Protein AF-A0A6V7LUG3-F1 (afdb_monomer_lite)

pLDDT: mean 94.01, std 6.02, range [62.28, 98.06]

Organism: NCBI:txid1563983

Radius of gyration: 13.78 Å; chains: 1; bounding box: 34×16×28 Å

Sequence (55 aa):
LRLGLLQVKLGLIELLQKYEFLPCDKTLIPMRFNPKALVTSADGGIYLDVRKIEA

Foldseek 3Di:
DVVVVVVVVVVVVVQVVFKDWADDPPADVVWDWDPPDPDTATDVHHDTDIDTDDD

Secondary structure (DSSP, 8-state):
-HHHHHHHHHHHHHHHTTEEEE--TTS-SS--B-TT-SS--BTT----EEEEPP-

InterPro domains:
  IPR036396 Cytochrome P450 superfamily [SSF48264] (2-50)

Structure (mmCIF, N/CA/C/O backbone):
data_AF-A0A6V7LUG3-F1
#
_entry.id   AF-A0A6V7LUG3-F1
#
loop_
_atom_site.group_PDB
_atom_site.id
_atom_site.type_symbol
_atom_site.label_atom_id
_atom_site.label_alt_id
_atom_site.label_comp_id
_atom_site.label_asym_id
_atom_site.label_entity_id
_atom_site.label_seq_id
_atom_site.pdbx_PDB_ins_code
_atom_site.Cartn_x
_atom_site.Cartn_y
_atom_site.Cartn_z
_atom_site.occupancy
_atom_site.B_iso_or_equiv
_atom_site.auth_seq_id
_atom_site.auth_comp_id
_atom_site.auth_asym_id
_atom_site.auth_atom_id
_atom_site.pdbx_PDB_model_num
ATOM 1 N N . LEU A 1 1 ? 13.644 -13.240 8.827 1.00 71.94 1 LEU A N 1
ATOM 2 C CA . LEU A 1 1 ? 12.424 -12.399 8.711 1.00 71.94 1 LEU A CA 1
ATOM 3 C C . LEU A 1 1 ? 11.347 -12.786 9.743 1.00 71.94 1 LEU A C 1
ATOM 5 O O . LEU A 1 1 ? 10.214 -13.055 9.373 1.00 71.94 1 LEU A O 1
ATOM 9 N N . ARG A 1 2 ? 11.659 -12.829 11.049 1.00 91.94 2 ARG A N 1
ATOM 10 C CA . ARG A 1 2 ? 10.651 -13.193 12.072 1.00 91.94 2 ARG A CA 1
ATOM 11 C C . ARG A 1 2 ? 9.761 -12.005 12.455 1.00 91.94 2 ARG A C 1
ATOM 13 O O . ARG A 1 2 ? 8.544 -12.137 12.477 1.00 91.94 2 ARG A O 1
ATOM 20 N N . LEU A 1 3 ? 10.371 -10.836 12.660 1.00 96.62 3 LEU A N 1
ATOM 21 C CA . LEU A 1 3 ? 9.658 -9.603 13.010 1.00 96.62 3 LEU A CA 1
ATOM 22 C C . LEU A 1 3 ? 8.778 -9.093 11.863 1.00 96.62 3 LEU A C 1
ATOM 24 O O . LEU A 1 3 ? 7.609 -8.814 12.087 1.00 96.62 3 LEU A O 1
ATOM 28 N N . GLY A 1 4 ? 9.299 -9.059 10.631 1.00 94.62 4 GLY A N 1
ATOM 29 C CA . GLY A 1 4 ? 8.527 -8.593 9.471 1.00 94.62 4 GLY A CA 1
ATOM 30 C C . GLY A 1 4 ? 7.268 -9.426 9.211 1.00 94.62 4 GLY A C 1
ATOM 31 O O . GLY A 1 4 ? 6.212 -8.872 8.932 1.00 94.62 4 GLY A O 1
ATOM 32 N N . LEU A 1 5 ? 7.337 -10.751 9.389 1.00 96.31 5 LEU A N 1
ATOM 33 C CA . LEU A 1 5 ? 6.160 -11.610 9.241 1.00 96.31 5 LEU A CA 1
ATOM 34 C C . LEU A 1 5 ? 5.108 -11.335 10.324 1.00 96.31 5 LEU A C 1
ATOM 36 O O . LEU A 1 5 ? 3.918 -11.300 10.023 1.00 96.31 5 LEU A O 1
ATOM 40 N N . LEU A 1 6 ? 5.538 -11.133 11.573 1.00 97.44 6 LEU A N 1
ATOM 41 C CA . LEU A 1 6 ? 4.636 -10.773 12.667 1.00 97.44 6 LEU A CA 1
ATOM 42 C C . LEU A 1 6 ? 3.975 -9.409 12.415 1.00 97.44 6 LEU A C 1
ATOM 44 O O . LEU A 1 6 ? 2.761 -9.293 12.551 1.00 97.44 6 LEU A O 1
ATOM 48 N N . GLN A 1 7 ? 4.758 -8.412 11.994 1.00 97.06 7 GLN A N 1
ATOM 49 C CA . GLN A 1 7 ? 4.274 -7.067 11.677 1.00 97.06 7 GLN A CA 1
ATOM 50 C C . GLN A 1 7 ? 3.227 -7.084 10.559 1.00 97.06 7 GLN A C 1
ATOM 52 O O . GLN A 1 7 ? 2.169 -6.482 10.715 1.00 97.06 7 GLN A O 1
ATOM 57 N N . VAL A 1 8 ? 3.479 -7.815 9.467 1.00 96.75 8 VAL A N 1
ATOM 58 C CA . VAL A 1 8 ? 2.528 -7.921 8.348 1.00 96.75 8 VAL A CA 1
ATOM 59 C C . VAL A 1 8 ? 1.240 -8.616 8.785 1.00 96.75 8 VAL A C 1
ATOM 61 O O . VAL A 1 8 ? 0.158 -8.134 8.472 1.00 96.75 8 VAL A O 1
ATOM 64 N N . LYS A 1 9 ? 1.328 -9.714 9.546 1.00 97.25 9 LYS A N 1
ATOM 65 C CA . LYS A 1 9 ? 0.133 -10.418 10.040 1.00 97.25 9 LYS A CA 1
ATOM 66 C C . LYS A 1 9 ? -0.722 -9.538 10.946 1.00 97.25 9 LYS A C 1
ATOM 68 O O . LYS A 1 9 ? -1.928 -9.469 10.742 1.00 97.25 9 LYS A O 1
ATOM 73 N N . LEU A 1 10 ? -0.106 -8.863 11.917 1.00 98.06 10 LEU A N 1
ATOM 74 C CA . LEU A 1 10 ? -0.825 -7.973 12.826 1.00 98.06 10 LEU A CA 1
ATOM 75 C C . LEU A 1 10 ? -1.461 -6.801 12.066 1.00 98.06 10 LEU A C 1
ATOM 77 O O . LEU A 1 10 ? -2.635 -6.514 12.270 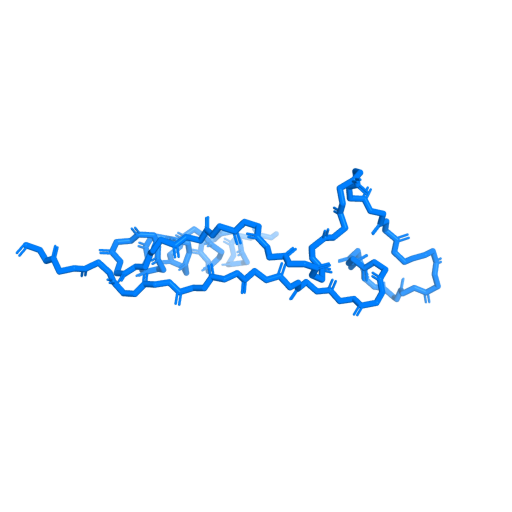1.00 98.06 10 LEU A O 1
ATOM 81 N N . GLY A 1 11 ? -0.718 -6.181 11.144 1.00 97.38 11 GLY A N 1
ATOM 82 C CA . GLY A 1 11 ? -1.237 -5.099 10.308 1.00 97.38 11 GLY A CA 1
ATOM 83 C C . GLY A 1 11 ? -2.429 -5.532 9.454 1.00 97.38 11 GLY A C 1
ATOM 84 O O . GLY A 1 11 ? -3.427 -4.823 9.400 1.00 97.38 11 GLY A O 1
ATOM 85 N N . LEU A 1 12 ? -2.370 -6.717 8.838 1.00 97.12 12 LEU A N 1
ATOM 86 C CA . LEU A 1 12 ? -3.488 -7.254 8.059 1.00 97.12 12 LEU A CA 1
ATOM 87 C C . LEU A 1 12 ? -4.718 -7.541 8.925 1.00 97.12 12 LEU A C 1
ATOM 89 O O . LEU A 1 12 ? -5.823 -7.225 8.501 1.00 97.12 12 LEU A O 1
ATOM 93 N N . ILE A 1 13 ? -4.543 -8.102 10.126 1.00 97.06 13 ILE A N 1
ATOM 94 C CA . ILE A 1 13 ? -5.660 -8.355 11.050 1.00 97.06 13 ILE A CA 1
ATOM 95 C C . ILE A 1 13 ? -6.345 -7.036 11.423 1.00 97.06 13 ILE A C 1
ATOM 97 O O . ILE A 1 13 ? -7.556 -6.921 11.269 1.00 97.06 13 ILE A O 1
ATOM 101 N N . GLU A 1 14 ? -5.581 -6.029 11.847 1.00 96.19 14 GLU A N 1
ATOM 102 C CA . GLU A 1 14 ? -6.123 -4.718 12.229 1.00 96.19 14 GLU A CA 1
ATOM 103 C C . GLU A 1 14 ? -6.858 -4.021 11.075 1.00 96.19 14 GLU A C 1
ATOM 105 O O . GLU A 1 14 ? -7.896 -3.393 11.289 1.00 96.19 14 GLU A O 1
ATOM 110 N N . LEU A 1 15 ? -6.332 -4.131 9.849 1.00 96.62 15 LEU A N 1
ATOM 111 C CA . LEU A 1 15 ? -6.949 -3.543 8.662 1.00 96.62 15 LEU A CA 1
ATOM 112 C C . LEU A 1 15 ? -8.235 -4.277 8.276 1.00 96.62 15 LEU A C 1
ATOM 114 O O . LEU A 1 15 ? -9.268 -3.638 8.122 1.00 96.62 15 LEU A O 1
ATOM 118 N N . LEU A 1 16 ? -8.196 -5.605 8.162 1.00 96.19 16 LEU A N 1
ATOM 119 C CA . LEU A 1 16 ? -9.341 -6.404 7.714 1.00 96.19 16 LEU A CA 1
ATOM 120 C C . LEU A 1 16 ? -10.468 -6.486 8.756 1.00 96.19 16 LEU A C 1
ATOM 122 O O . LEU A 1 16 ? -11.609 -6.742 8.393 1.00 96.19 16 LEU A O 1
ATOM 126 N N . GLN A 1 17 ? -10.178 -6.252 10.040 1.00 96.00 17 GLN A N 1
ATOM 127 C CA . GLN A 1 17 ? -11.203 -6.146 11.087 1.00 96.00 17 GLN A CA 1
ATOM 128 C C . GLN A 1 17 ? -11.995 -4.836 11.046 1.00 96.00 17 GLN A C 1
ATOM 130 O O . GLN A 1 17 ? -13.079 -4.768 11.618 1.00 96.00 17 GLN A O 1
ATOM 135 N N . LYS A 1 18 ? -11.440 -3.778 10.445 1.00 96.38 18 LYS A N 1
ATOM 136 C CA . LYS A 1 18 ? -12.007 -2.418 10.491 1.00 96.38 18 LYS A CA 1
ATOM 137 C C . LYS A 1 18 ? -12.376 -1.880 9.117 1.00 96.38 18 LYS A C 1
ATOM 139 O O . LYS A 1 18 ? -13.141 -0.919 9.037 1.00 96.38 18 LYS A O 1
ATOM 144 N N . TYR A 1 19 ? -11.848 -2.478 8.054 1.00 97.50 19 TYR A N 1
ATOM 145 C CA . TYR A 1 19 ? -12.016 -2.003 6.693 1.00 97.50 19 TYR A C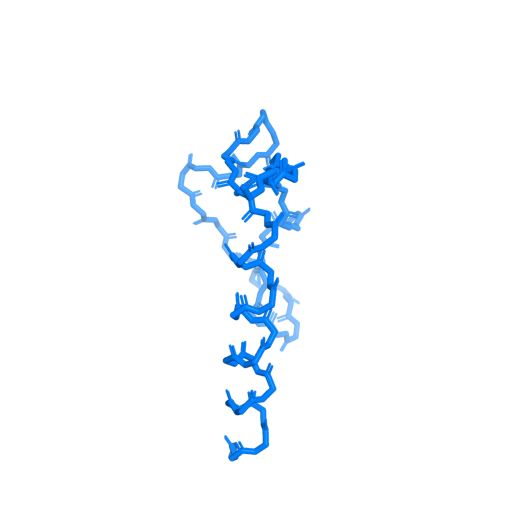A 1
ATOM 146 C C . TYR A 1 19 ? -12.258 -3.145 5.709 1.00 97.50 19 TYR A C 1
ATOM 148 O O . TYR A 1 19 ? -11.668 -4.220 5.797 1.00 97.50 19 TYR A O 1
ATOM 156 N N . GLU A 1 20 ? -13.082 -2.847 4.717 1.00 96.56 20 GLU A N 1
ATOM 157 C CA . GLU A 1 20 ? -13.248 -3.613 3.495 1.00 96.56 20 GLU A CA 1
ATOM 158 C C . GLU A 1 20 ? -12.476 -2.923 2.362 1.00 96.56 20 GLU A C 1
ATOM 160 O O . GLU A 1 20 ? -12.475 -1.693 2.255 1.00 96.56 20 GLU A O 1
ATOM 165 N N . PHE A 1 21 ? -11.827 -3.719 1.513 1.00 96.31 21 PHE A N 1
ATOM 166 C CA . PHE A 1 21 ? -11.022 -3.248 0.388 1.00 96.31 21 PHE A CA 1
ATOM 167 C C . PHE A 1 21 ? -11.602 -3.779 -0.923 1.00 96.31 21 PHE A C 1
ATOM 169 O O . PHE A 1 21 ? -11.690 -4.994 -1.104 1.00 96.31 21 PHE A O 1
ATOM 176 N N . LEU A 1 22 ? -11.953 -2.888 -1.850 1.00 95.94 22 LEU A N 1
ATOM 177 C CA . LEU A 1 22 ? -12.479 -3.241 -3.171 1.00 95.94 22 LEU A CA 1
ATOM 178 C C . LEU A 1 22 ? -11.612 -2.660 -4.296 1.00 95.94 22 LEU A C 1
ATOM 180 O O . LEU A 1 22 ? -10.887 -1.683 -4.084 1.00 95.94 22 LEU A O 1
ATOM 184 N N . PRO A 1 23 ? -11.675 -3.225 -5.513 1.00 95.69 23 PRO A N 1
ATOM 185 C CA . PRO A 1 23 ? -11.123 -2.570 -6.688 1.00 95.69 23 PRO A CA 1
ATOM 186 C C . PRO A 1 23 ? -11.822 -1.237 -6.978 1.00 95.69 23 PRO A C 1
ATOM 188 O O . PRO A 1 23 ? -13.033 -1.114 -6.816 1.00 95.69 23 PRO A O 1
ATOM 1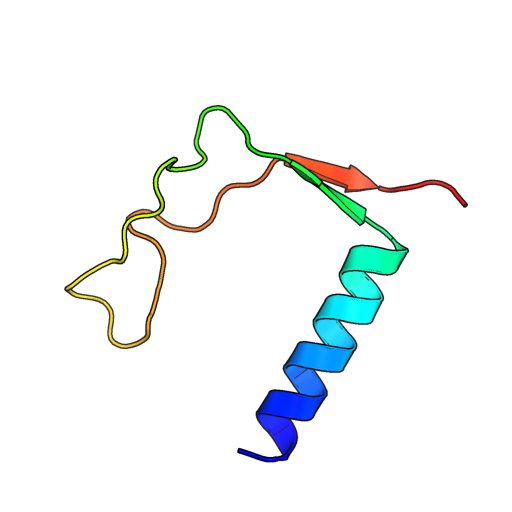91 N N . CYS A 1 24 ? -11.061 -0.267 -7.471 1.00 94.56 24 CYS A N 1
ATOM 192 C CA . CYS A 1 24 ? -11.555 0.994 -8.011 1.00 94.56 24 CYS A CA 1
ATOM 193 C C . CYS A 1 24 ? -11.087 1.171 -9.462 1.00 94.56 24 CYS A C 1
ATOM 195 O O . CYS A 1 24 ? -10.294 0.375 -9.967 1.00 94.56 24 CYS A O 1
ATOM 197 N N . ASP A 1 25 ? -11.508 2.250 -10.123 1.00 94.81 25 ASP A N 1
ATOM 198 C CA . ASP A 1 25 ? -11.154 2.535 -11.526 1.00 94.81 25 ASP A CA 1
ATOM 199 C C . ASP A 1 25 ? -9.636 2.603 -11.787 1.00 94.81 25 ASP A C 1
ATOM 201 O O . ASP A 1 25 ? -9.178 2.468 -12.920 1.00 94.81 25 ASP A O 1
ATOM 205 N N . LYS A 1 26 ? -8.839 2.822 -10.734 1.00 94.12 26 LYS A N 1
ATOM 206 C CA . LYS A 1 26 ? -7.370 2.898 -10.790 1.00 94.12 26 LYS A CA 1
ATOM 207 C C . LYS A 1 26 ? -6.682 1.576 -10.442 1.00 94.12 26 LYS A C 1
ATOM 209 O O . LYS A 1 26 ? -5.463 1.477 -10.577 1.00 94.12 26 LYS A O 1
ATOM 214 N N . THR A 1 27 ? -7.417 0.574 -9.961 1.00 96.00 27 THR A N 1
ATOM 215 C CA . THR A 1 27 ? -6.849 -0.730 -9.609 1.00 96.00 27 THR A CA 1
ATOM 216 C C . THR A 1 27 ? -6.458 -1.478 -10.882 1.00 96.00 27 THR A C 1
ATOM 218 O O . THR A 1 27 ? -7.296 -1.776 -11.729 1.00 96.00 27 THR A O 1
ATOM 221 N N . LEU A 1 28 ? -5.175 -1.820 -11.016 1.00 94.25 28 LEU A N 1
ATOM 222 C CA . LEU A 1 28 ? -4.693 -2.609 -12.148 1.00 94.25 28 LEU A CA 1
ATOM 223 C C . LEU A 1 28 ? -5.157 -4.064 -12.031 1.00 94.25 28 LEU A C 1
ATOM 225 O O . LEU A 1 28 ? -4.714 -4.796 -11.145 1.00 94.25 28 LEU A O 1
ATOM 229 N N . ILE A 1 29 ? -6.012 -4.487 -12.962 1.00 93.81 29 ILE A N 1
ATOM 230 C CA . ILE A 1 29 ? -6.478 -5.869 -13.095 1.00 93.81 29 ILE A CA 1
ATOM 231 C C . ILE A 1 29 ? -6.205 -6.330 -14.542 1.00 93.81 29 ILE A C 1
ATOM 233 O O . ILE A 1 29 ? -6.801 -5.781 -15.467 1.00 93.81 29 ILE A O 1
ATOM 237 N N . PRO A 1 30 ? -5.310 -7.312 -14.779 1.00 92.06 30 PRO A N 1
ATOM 238 C CA . PRO A 1 30 ? -4.506 -8.026 -13.785 1.00 92.06 30 PRO A CA 1
ATOM 239 C C . PRO A 1 30 ? -3.396 -7.146 -13.183 1.00 92.06 30 PRO A C 1
ATOM 241 O O . PRO A 1 30 ? -2.896 -6.224 -13.830 1.00 92.06 30 PRO A O 1
ATOM 244 N N . MET A 1 31 ? -2.986 -7.468 -11.951 1.00 92.81 31 MET A N 1
ATOM 245 C CA . MET A 1 31 ? -1.891 -6.784 -11.253 1.00 92.81 31 MET A CA 1
ATOM 246 C C . MET A 1 31 ? -0.596 -6.864 -12.072 1.00 92.81 31 MET A C 1
ATOM 248 O O . MET A 1 31 ? -0.196 -7.941 -12.519 1.00 92.81 31 MET A O 1
ATOM 252 N N . ARG A 1 32 ? 0.083 -5.724 -12.230 1.00 95.31 32 ARG A N 1
ATOM 253 C CA . ARG A 1 32 ? 1.409 -5.620 -12.854 1.00 95.31 32 ARG A CA 1
ATOM 254 C C . ARG A 1 32 ? 2.422 -5.152 -11.817 1.00 95.31 32 ARG A C 1
ATOM 256 O O . ARG A 1 32 ? 2.118 -4.265 -11.022 1.00 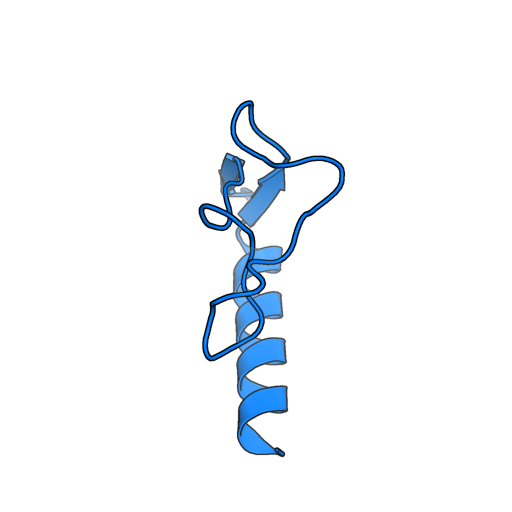95.31 32 ARG A O 1
ATOM 263 N N . PHE A 1 33 ? 3.614 -5.742 -11.824 1.00 95.69 33 PHE A N 1
ATOM 264 C CA . PHE A 1 33 ? 4.706 -5.346 -10.934 1.00 95.69 33 PHE A CA 1
ATOM 265 C C . PHE A 1 33 ? 5.632 -4.349 -11.622 1.00 95.69 33 PHE A C 1
ATOM 267 O O . PHE A 1 33 ? 5.894 -4.478 -12.816 1.00 95.69 33 PHE A O 1
ATOM 274 N N . ASN A 1 34 ? 6.159 -3.392 -10.861 1.00 95.50 34 ASN A N 1
ATOM 275 C CA . ASN A 1 34 ? 7.133 -2.434 -11.361 1.00 95.50 34 ASN A CA 1
ATOM 276 C C . ASN A 1 34 ? 8.507 -3.115 -11.530 1.00 95.50 34 ASN A C 1
ATOM 278 O O . ASN A 1 34 ? 9.144 -3.440 -10.524 1.00 95.50 34 ASN A O 1
ATOM 282 N N . PRO A 1 35 ? 9.014 -3.290 -12.765 1.00 94.56 35 PRO A N 1
ATOM 283 C CA . PRO A 1 35 ? 10.277 -3.987 -13.009 1.00 94.56 35 PRO A CA 1
ATOM 284 C C . PRO A 1 35 ? 11.510 -3.175 -12.586 1.00 94.56 35 PRO A C 1
ATOM 286 O O . PRO A 1 35 ? 12.611 -3.715 -12.539 1.00 94.56 35 PRO A O 1
ATOM 289 N N . LYS A 1 36 ? 11.349 -1.874 -12.315 1.00 95.12 36 LYS A N 1
ATOM 290 C CA . LYS A 1 36 ? 12.436 -0.955 -11.947 1.00 95.12 36 LYS A CA 1
ATOM 291 C C . LYS A 1 36 ? 12.492 -0.668 -10.445 1.00 95.12 36 LYS A C 1
ATOM 293 O O . LYS A 1 36 ? 13.380 0.058 -10.005 1.00 95.12 36 LYS A O 1
ATOM 298 N N . ALA A 1 37 ? 11.543 -1.176 -9.660 1.00 94.00 37 ALA A N 1
ATOM 299 C CA . ALA A 1 37 ? 11.497 -0.913 -8.229 1.00 94.00 37 ALA A CA 1
ATOM 300 C C . ALA A 1 37 ? 12.533 -1.752 -7.463 1.00 94.00 37 ALA A C 1
ATOM 302 O O . ALA A 1 37 ? 12.711 -2.935 -7.736 1.00 94.00 37 ALA A O 1
ATOM 303 N N . LEU A 1 38 ? 13.181 -1.143 -6.460 1.00 95.19 38 LEU A N 1
ATOM 304 C CA . LEU A 1 38 ? 14.136 -1.828 -5.570 1.00 95.19 38 LEU A CA 1
ATOM 305 C C . LEU A 1 38 ? 13.493 -2.954 -4.748 1.00 95.19 38 LEU A C 1
ATOM 307 O O . LEU A 1 38 ? 14.164 -3.909 -4.367 1.00 95.19 38 LEU A O 1
ATOM 311 N N . VAL A 1 39 ? 12.200 -2.827 -4.457 1.00 92.88 39 VAL A N 1
ATOM 312 C CA . VAL A 1 39 ? 11.385 -3.835 -3.775 1.00 92.88 39 VAL A CA 1
ATOM 313 C C . VAL A 1 39 ? 10.142 -4.118 -4.609 1.00 92.88 39 VAL A C 1
ATOM 315 O O . VAL A 1 39 ? 9.661 -3.237 -5.328 1.00 92.88 39 VAL A O 1
ATOM 318 N N . THR A 1 40 ? 9.608 -5.336 -4.498 1.00 93.19 40 THR A N 1
ATOM 319 C CA . THR A 1 40 ? 8.380 -5.735 -5.193 1.00 93.19 40 THR A CA 1
ATOM 320 C C . THR A 1 40 ? 7.265 -4.740 -4.893 1.00 93.19 40 THR A C 1
ATOM 322 O O . THR A 1 40 ? 6.833 -4.598 -3.750 1.00 93.19 40 THR A O 1
ATOM 325 N N . SER 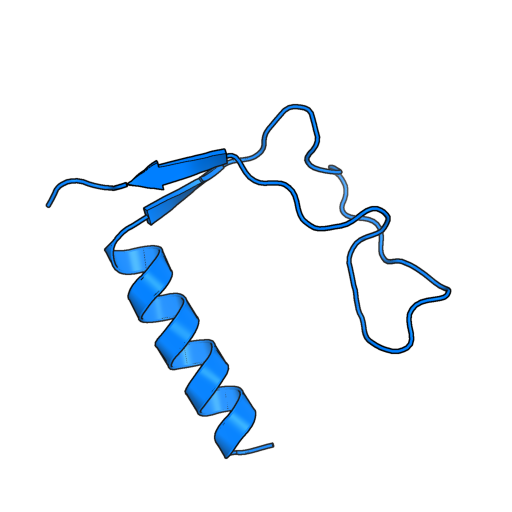A 1 41 ? 6.803 -4.045 -5.925 1.00 94.69 41 SER A N 1
ATOM 326 C CA . SER A 1 41 ? 5.739 -3.050 -5.826 1.00 94.69 41 SER A CA 1
ATOM 327 C C . SER A 1 41 ? 4.861 -3.099 -7.069 1.00 94.69 41 SER A C 1
ATOM 329 O O . SER A 1 41 ? 5.282 -3.582 -8.124 1.00 94.69 41 SER A O 1
ATOM 331 N N . ALA A 1 42 ? 3.620 -2.641 -6.930 1.00 94.81 42 ALA A N 1
ATOM 332 C CA . ALA A 1 42 ? 2.708 -2.504 -8.054 1.00 94.81 42 ALA A CA 1
ATOM 333 C C . ALA A 1 42 ? 3.201 -1.415 -9.016 1.00 94.81 42 ALA A C 1
ATOM 335 O O . ALA A 1 42 ? 3.737 -0.387 -8.592 1.00 94.81 42 ALA A O 1
ATOM 336 N N . ASP A 1 43 ? 3.004 -1.639 -10.311 1.00 95.00 43 ASP A N 1
ATOM 337 C CA . ASP A 1 43 ? 3.282 -0.636 -11.332 1.00 95.00 43 ASP A CA 1
ATOM 338 C C . ASP A 1 43 ? 2.325 0.553 -11.169 1.00 95.00 43 ASP A C 1
ATOM 340 O O . ASP A 1 43 ? 1.110 0.381 -11.141 1.00 95.00 43 ASP A O 1
ATOM 344 N N . GLY A 1 44 ? 2.864 1.756 -10.969 1.00 90.62 44 GLY A N 1
ATOM 345 C CA . GLY A 1 44 ? 2.065 2.950 -10.669 1.00 90.62 44 GLY A CA 1
ATOM 346 C C . GLY A 1 44 ? 1.463 3.023 -9.255 1.00 90.62 44 GLY A C 1
ATOM 347 O O . GLY A 1 44 ? 0.823 4.020 -8.944 1.00 90.62 44 GLY A O 1
ATOM 348 N N . GLY A 1 45 ? 1.702 2.037 -8.381 1.00 91.62 45 GLY A N 1
ATOM 349 C CA . GLY A 1 45 ? 1.204 2.014 -6.998 1.00 91.62 45 GLY A CA 1
ATOM 350 C C . GLY A 1 45 ? -0.007 1.102 -6.764 1.00 91.62 45 GLY A C 1
ATOM 351 O O . GLY A 1 45 ? -0.523 0.464 -7.678 1.00 91.62 45 GLY A O 1
ATOM 352 N N . ILE A 1 46 ? -0.432 0.993 -5.499 1.00 94.12 46 ILE A N 1
ATOM 353 C CA . ILE A 1 46 ? -1.582 0.173 -5.086 1.00 94.12 46 ILE A CA 1
ATOM 354 C C . ILE A 1 46 ? -2.772 1.102 -4.847 1.00 94.12 46 ILE A C 1
ATOM 356 O O . ILE A 1 46 ? -2.750 1.908 -3.919 1.00 94.12 46 ILE A O 1
ATOM 360 N N . TYR A 1 47 ? -3.809 0.962 -5.668 1.00 95.75 47 TYR A N 1
ATOM 361 C CA . TYR A 1 47 ? -5.064 1.696 -5.530 1.00 95.75 47 TYR A CA 1
ATOM 362 C C . TYR A 1 47 ? -6.189 0.727 -5.198 1.00 95.75 47 TYR A C 1
ATOM 364 O O . TYR A 1 47 ? -6.364 -0.271 -5.897 1.00 95.75 47 TYR A O 1
ATOM 372 N N . LEU A 1 48 ? -6.933 1.031 -4.139 1.00 96.38 48 LEU A N 1
ATOM 373 C CA . LEU A 1 48 ? -8.098 0.290 -3.667 1.00 96.38 48 LEU A CA 1
ATOM 374 C C . LEU A 1 48 ? -9.125 1.304 -3.159 1.00 96.38 48 LEU A C 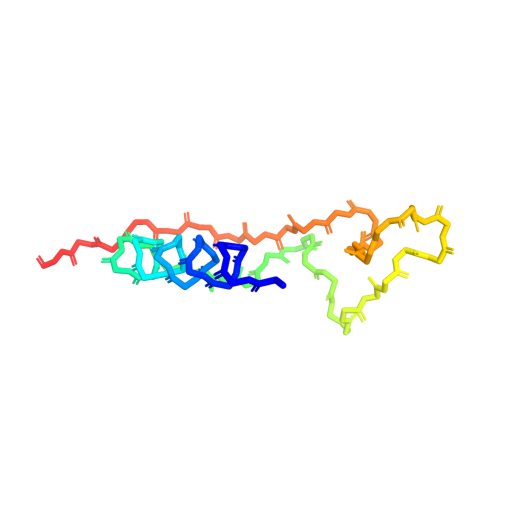1
ATOM 376 O O . LEU A 1 48 ? -8.742 2.356 -2.642 1.00 96.38 48 LEU A O 1
ATOM 380 N N . ASP A 1 49 ? -10.405 0.988 -3.306 1.00 96.81 49 ASP A N 1
ATOM 381 C CA . ASP A 1 49 ? -11.465 1.651 -2.555 1.00 96.81 49 ASP A CA 1
ATOM 382 C C . ASP A 1 49 ? -11.523 1.042 -1.150 1.00 96.81 49 ASP A C 1
ATOM 384 O O . ASP A 1 49 ? -11.524 -0.182 -0.999 1.00 96.81 49 ASP A O 1
ATOM 388 N N . VAL A 1 50 ? -11.508 1.889 -0.122 1.00 97.00 50 VAL A N 1
ATOM 389 C CA . VAL A 1 50 ? -11.411 1.467 1.278 1.00 97.00 50 VAL A CA 1
ATOM 390 C C . VAL A 1 50 ? -12.619 1.984 2.030 1.00 97.00 50 VAL A C 1
ATOM 392 O O . VAL A 1 50 ? -12.800 3.192 2.187 1.00 97.00 50 VAL A O 1
ATOM 395 N N . ARG A 1 51 ? -13.425 1.060 2.548 1.00 96.62 51 ARG A N 1
ATOM 396 C CA . ARG A 1 51 ? -14.642 1.373 3.299 1.00 96.62 51 ARG A CA 1
ATOM 397 C C . ARG A 1 51 ? -14.487 0.890 4.726 1.00 96.62 51 ARG A C 1
ATOM 399 O O . ARG A 1 51 ? -14.043 -0.230 4.950 1.00 96.62 51 ARG A O 1
ATOM 406 N N . LYS A 1 52 ? -14.836 1.722 5.704 1.00 96.12 52 LYS A N 1
ATOM 407 C CA . LYS A 1 52 ? -14.871 1.285 7.102 1.00 96.12 52 LYS A CA 1
ATOM 408 C C . LYS A 1 52 ? -16.064 0.351 7.292 1.00 96.12 52 LYS A C 1
ATOM 410 O O . LYS A 1 52 ? -17.163 0.694 6.865 1.00 96.12 52 LYS A O 1
ATOM 415 N N . ILE A 1 53 ? -15.847 -0.791 7.932 1.00 94.06 53 ILE A N 1
ATOM 416 C CA . ILE A 1 53 ? -16.940 -1.673 8.340 1.00 94.06 53 ILE A CA 1
ATOM 417 C C . ILE A 1 53 ? -17.416 -1.257 9.733 1.00 94.06 53 ILE A C 1
ATOM 419 O O . ILE A 1 53 ? -16.612 -1.054 10.647 1.00 94.06 53 ILE A O 1
ATOM 423 N N . GLU A 1 54 ? -18.722 -1.042 9.870 1.00 77.88 54 GLU A N 1
ATOM 424 C CA . GLU A 1 54 ? -19.370 -0.921 11.175 1.00 77.88 54 GLU A CA 1
ATOM 425 C C . GLU A 1 54 ? -19.606 -2.336 11.713 1.00 77.88 54 GLU A C 1
ATOM 427 O O . GLU A 1 54 ? -19.970 -3.233 10.950 1.00 77.88 54 GLU A O 1
ATOM 432 N N . ALA A 1 55 ? -19.297 -2.537 12.994 1.00 62.28 55 ALA A N 1
ATOM 433 C CA . ALA A 1 55 ? -19.464 -3.818 13.675 1.00 62.28 55 ALA A CA 1
ATOM 434 C C . ALA A 1 55 ? -20.925 -4.049 14.075 1.00 62.28 55 ALA A C 1
ATOM 436 O O . ALA A 1 55 ? -21.573 -3.059 14.487 1.00 62.28 55 ALA A O 1
#